Protein AF-A0A7W1UHL5-F1 (afdb_monomer)

Sequence (100 aa):
VSSLGNKIFTALTNAATGLSLTDVWTGYKVFKQEVLKDISLKESGFDLELEVTLKVAQKNWRVTEVPISYFPRSKAEGKKIGWRDGIQSIKTLYRYSHTS

Mean predicted aligned error: 9.35 Å

Solvent-accessible surface 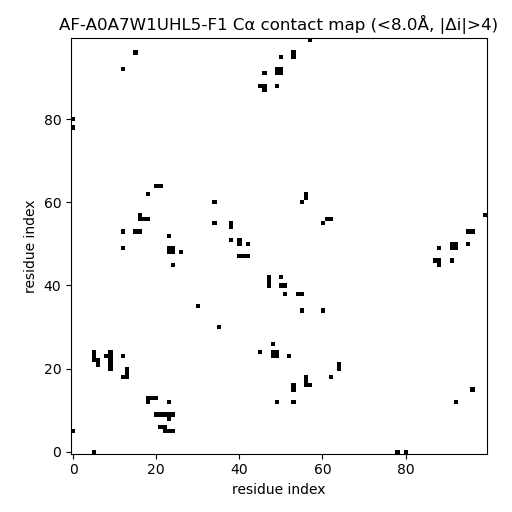area (backbone atoms only — not comparable to full-atom values): 6588 Å² total; per-residue (Å²): 110,63,74,64,59,57,48,53,53,22,52,52,50,21,69,72,49,74,50,89,65,88,59,61,84,56,93,79,82,86,76,59,70,68,62,60,71,77,49,89,86,83,65,62,77,74,52,31,52,53,52,51,54,48,52,42,36,76,69,67,53,92,81,83,89,77,94,72,94,77,82,78,76,66,79,84,62,73,58,92,67,55,74,66,58,55,55,51,47,52,54,52,51,56,57,62,64,70,71,115

Structure (mmCIF, N/CA/C/O backbone):
data_AF-A0A7W1UHL5-F1
#
_entry.id   AF-A0A7W1UHL5-F1
#
loop_
_atom_site.group_PDB
_atom_site.id
_atom_site.type_symbol
_atom_site.label_atom_id
_atom_site.label_alt_id
_atom_site.label_comp_id
_atom_site.label_asym_id
_atom_site.label_entity_id
_atom_site.label_seq_id
_atom_site.pdbx_PDB_ins_code
_atom_site.Cartn_x
_atom_site.Cartn_y
_atom_site.Cartn_z
_atom_site.occupancy
_atom_site.B_iso_or_equiv
_atom_site.auth_seq_id
_atom_site.auth_comp_id
_atom_site.auth_asym_id
_atom_site.auth_atom_id
_atom_site.pdbx_PDB_model_num
ATOM 1 N N . VAL A 1 1 ? 13.368 1.288 -11.626 1.00 49.44 1 VAL A N 1
ATOM 2 C CA . VAL A 1 1 ? 13.465 0.632 -10.307 1.00 49.44 1 VAL A CA 1
ATOM 3 C C . VAL A 1 1 ? 13.988 -0.774 -10.495 1.00 49.44 1 VAL A C 1
ATOM 5 O O . VAL A 1 1 ? 13.384 -1.547 -11.235 1.00 49.44 1 VAL A O 1
ATOM 8 N N . SER A 1 2 ? 15.155 -1.072 -9.923 1.00 54.88 2 SER A N 1
ATOM 9 C CA . SER A 1 2 ? 15.636 -2.451 -9.817 1.00 54.88 2 SER A CA 1
ATOM 10 C C . SER A 1 2 ? 14.602 -3.259 -9.043 1.00 54.88 2 SER A C 1
ATOM 12 O O . SER A 1 2 ? 14.144 -2.800 -8.001 1.00 54.88 2 SER A O 1
ATOM 14 N N . SER A 1 3 ? 14.241 -4.446 -9.534 1.00 62.78 3 SER A N 1
ATOM 15 C CA . SER A 1 3 ? 13.254 -5.336 -8.898 1.00 62.78 3 SER A CA 1
ATOM 16 C C . SER A 1 3 ? 13.549 -5.601 -7.416 1.00 62.78 3 SER A C 1
ATOM 18 O O . SER A 1 3 ? 12.643 -5.927 -6.661 1.00 62.78 3 SER A O 1
ATOM 20 N N . LEU A 1 4 ? 14.800 -5.414 -6.988 1.00 64.38 4 LEU A N 1
ATOM 21 C CA . LEU A 1 4 ? 15.239 -5.535 -5.606 1.00 64.38 4 LEU A CA 1
ATOM 22 C C . LEU A 1 4 ? 14.656 -4.459 -4.671 1.00 64.38 4 LEU A C 1
ATOM 24 O O . LEU A 1 4 ? 14.264 -4.786 -3.559 1.00 64.38 4 LEU A O 1
ATOM 28 N N . GLY A 1 5 ? 14.542 -3.204 -5.121 1.00 68.88 5 GLY A N 1
ATOM 29 C CA . GLY A 1 5 ? 13.999 -2.113 -4.301 1.00 68.88 5 GLY A CA 1
ATOM 30 C C . GLY A 1 5 ? 12.530 -2.349 -3.954 1.00 68.88 5 GLY A C 1
ATOM 31 O O . GLY A 1 5 ? 12.166 -2.356 -2.783 1.00 68.88 5 GLY A O 1
ATOM 32 N N . ASN A 1 6 ? 11.707 -2.661 -4.962 1.00 74.75 6 ASN A N 1
ATOM 33 C CA . ASN A 1 6 ? 10.295 -2.993 -4.746 1.00 74.75 6 ASN A CA 1
ATOM 34 C C . ASN A 1 6 ? 10.127 -4.195 -3.815 1.00 74.75 6 ASN A C 1
ATOM 36 O O . ASN A 1 6 ? 9.259 -4.161 -2.949 1.00 74.75 6 ASN A O 1
ATOM 40 N N . LYS A 1 7 ? 10.968 -5.229 -3.950 1.00 77.69 7 LYS A N 1
ATOM 41 C CA . LYS A 1 7 ? 10.91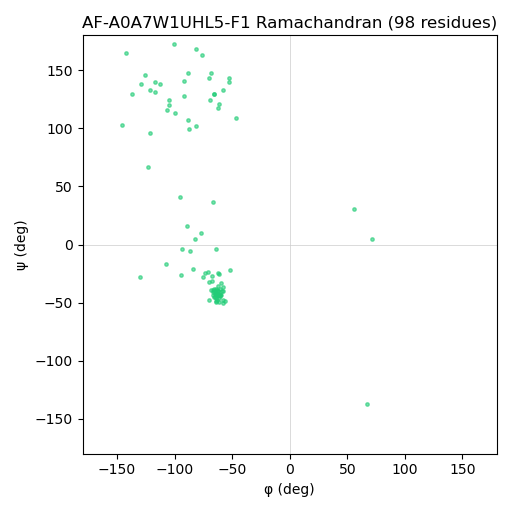9 -6.411 -3.076 1.00 77.69 7 LYS A CA 1
ATOM 42 C C . LYS A 1 7 ? 11.209 -6.069 -1.616 1.00 77.69 7 LYS A C 1
ATOM 44 O O . LYS A 1 7 ? 10.494 -6.546 -0.743 1.00 77.69 7 LYS A O 1
ATOM 49 N N . ILE A 1 8 ? 12.213 -5.228 -1.352 1.00 80.75 8 ILE A N 1
ATOM 50 C CA . ILE A 1 8 ? 12.544 -4.790 0.013 1.00 80.75 8 ILE A CA 1
ATOM 51 C C . ILE A 1 8 ? 11.386 -3.987 0.609 1.00 80.75 8 ILE A C 1
ATOM 53 O O . ILE A 1 8 ? 10.940 -4.292 1.711 1.00 80.75 8 ILE A O 1
ATOM 57 N N . PHE A 1 9 ? 10.855 -3.004 -0.123 1.00 81.12 9 PHE A N 1
ATOM 58 C CA . PHE A 1 9 ? 9.722 -2.211 0.365 1.00 81.12 9 PHE A CA 1
ATOM 59 C C . PHE A 1 9 ? 8.474 -3.057 0.591 1.00 81.12 9 PHE A C 1
ATOM 61 O O . PHE A 1 9 ? 7.832 -2.916 1.622 1.00 81.12 9 PHE A O 1
ATOM 68 N N . THR A 1 10 ? 8.171 -3.975 -0.325 1.00 85.00 10 THR A N 1
ATOM 69 C CA . THR A 1 10 ? 7.033 -4.889 -0.181 1.00 85.00 10 THR A CA 1
ATOM 70 C C . THR A 1 10 ? 7.189 -5.758 1.066 1.00 85.00 10 THR A C 1
ATOM 72 O O . THR A 1 10 ? 6.247 -5.881 1.841 1.00 85.00 10 THR A O 1
ATOM 75 N N . ALA A 1 11 ? 8.388 -6.294 1.323 1.00 84.50 11 ALA A N 1
ATOM 76 C CA . ALA A 1 11 ? 8.659 -7.065 2.534 1.00 84.50 11 ALA A CA 1
ATOM 77 C C . ALA A 1 11 ? 8.478 -6.227 3.812 1.00 84.50 11 ALA A C 1
ATOM 79 O O . ALA A 1 11 ? 7.850 -6.693 4.760 1.00 84.50 11 ALA A O 1
ATOM 80 N N . LEU A 1 12 ? 8.972 -4.984 3.828 1.00 84.50 12 LEU A N 1
ATOM 81 C CA . LEU A 1 12 ? 8.807 -4.077 4.967 1.00 84.50 12 LEU A CA 1
ATOM 82 C C . LEU A 1 12 ? 7.338 -3.703 5.200 1.00 84.50 12 LEU A C 1
ATOM 84 O O . LEU A 1 12 ? 6.881 -3.705 6.341 1.00 84.50 12 LEU A O 1
ATOM 88 N N . THR A 1 13 ? 6.579 -3.417 4.140 1.00 84.88 13 THR A N 1
ATOM 89 C CA . THR A 1 13 ? 5.150 -3.114 4.263 1.00 84.88 13 THR A CA 1
ATOM 90 C C . THR A 1 13 ? 4.363 -4.331 4.734 1.00 84.88 13 THR A C 1
ATOM 92 O O . THR A 1 13 ? 3.538 -4.191 5.632 1.00 84.88 13 THR A O 1
ATOM 95 N N . ASN A 1 14 ? 4.637 -5.521 4.198 1.00 89.31 14 ASN A N 1
ATOM 96 C CA . ASN A 1 14 ? 4.015 -6.763 4.661 1.00 89.31 14 ASN A CA 1
ATOM 97 C C . ASN A 1 14 ? 4.315 -7.011 6.145 1.00 89.31 14 ASN A C 1
ATOM 99 O O . ASN A 1 14 ? 3.403 -7.309 6.908 1.00 89.31 14 ASN A O 1
ATOM 103 N N . ALA A 1 15 ? 5.560 -6.797 6.585 1.00 86.50 15 ALA A N 1
ATOM 104 C CA . ALA A 1 15 ? 5.927 -6.917 7.996 1.00 86.50 15 ALA A CA 1
ATOM 105 C C . ALA A 1 15 ? 5.195 -5.898 8.889 1.00 86.50 15 ALA A C 1
ATOM 107 O O . ALA A 1 15 ? 4.775 -6.243 9.988 1.00 86.50 15 ALA A O 1
ATOM 108 N N . ALA A 1 16 ? 5.010 -4.662 8.416 1.00 85.25 16 ALA A N 1
ATOM 109 C CA . ALA A 1 16 ? 4.318 -3.613 9.167 1.00 85.25 16 ALA A CA 1
ATOM 110 C C . ALA A 1 16 ? 2.787 -3.779 9.202 1.00 85.25 16 ALA A C 1
ATOM 112 O O . ALA A 1 16 ? 2.144 -3.307 10.132 1.00 85.25 16 ALA A O 1
ATOM 113 N N . THR A 1 17 ? 2.197 -4.407 8.183 1.00 85.25 17 THR A N 1
ATOM 114 C CA . THR A 1 17 ? 0.735 -4.503 8.010 1.00 85.25 17 THR A CA 1
ATOM 115 C C . THR A 1 17 ? 0.162 -5.886 8.293 1.00 85.25 17 THR A C 1
ATOM 117 O O . THR A 1 17 ? -1.050 -6.025 8.422 1.00 85.25 17 THR A O 1
ATOM 120 N N . GLY A 1 18 ? 1.003 -6.921 8.323 1.00 86.31 18 GLY A N 1
ATOM 121 C CA . GLY A 1 18 ? 0.565 -8.317 8.318 1.00 86.31 18 GLY A CA 1
ATOM 122 C C . GLY A 1 18 ? -0.017 -8.786 6.977 1.00 86.31 18 GLY A C 1
ATOM 123 O O . GLY A 1 18 ? -0.504 -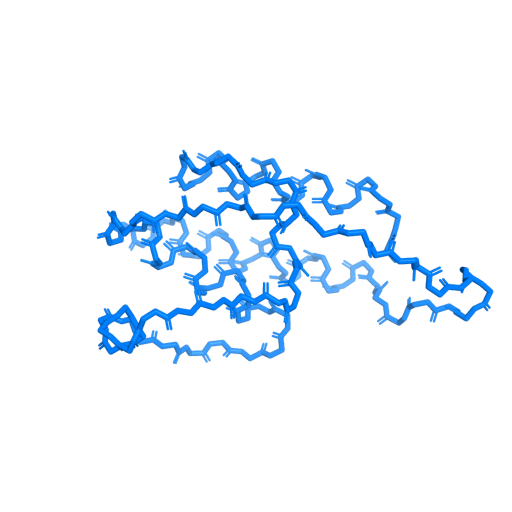9.912 6.886 1.00 86.31 18 GLY A O 1
ATOM 124 N N . LEU A 1 19 ? 0.014 -7.954 5.927 1.00 88.00 19 LEU A N 1
ATOM 125 C CA . LEU A 1 19 ? -0.442 -8.338 4.592 1.00 88.00 19 LEU A CA 1
ATOM 126 C C . LEU A 1 19 ? 0.588 -9.228 3.882 1.00 88.00 19 LEU A C 1
ATOM 128 O O . LEU A 1 19 ? 1.755 -9.301 4.254 1.00 88.00 19 LEU A O 1
ATOM 132 N N . SER A 1 20 ? 0.144 -9.915 2.831 1.00 88.38 20 SER A N 1
ATOM 133 C CA . SER A 1 20 ? 0.986 -10.758 1.971 1.00 88.38 20 SER A CA 1
ATOM 134 C C . SER A 1 20 ? 0.882 -10.300 0.516 1.00 88.38 20 SER A C 1
ATOM 136 O O . SER A 1 20 ? 0.311 -10.996 -0.319 1.00 88.38 20 SER A O 1
ATOM 138 N N . LEU A 1 21 ? 1.381 -9.095 0.229 1.00 86.31 21 LEU A N 1
ATOM 139 C CA . LEU A 1 21 ? 1.411 -8.514 -1.120 1.00 86.31 21 LEU A CA 1
ATOM 140 C C . LEU A 1 21 ? 2.691 -8.915 -1.864 1.00 86.31 21 LEU A C 1
ATOM 142 O O . LEU A 1 21 ? 3.749 -9.045 -1.238 1.00 86.31 21 LEU A O 1
ATOM 146 N N . THR A 1 22 ? 2.620 -9.071 -3.186 1.00 84.31 22 THR A N 1
ATOM 147 C CA . THR A 1 22 ? 3.795 -9.295 -4.048 1.00 84.31 22 THR A CA 1
ATOM 148 C C . THR A 1 22 ? 4.332 -8.002 -4.659 1.00 84.31 22 THR A C 1
ATOM 150 O O . THR A 1 22 ? 5.541 -7.917 -4.904 1.00 84.31 22 THR A O 1
ATOM 153 N N . ASP A 1 23 ? 3.489 -6.980 -4.836 1.00 82.69 23 ASP A N 1
ATOM 154 C CA . ASP A 1 23 ? 3.918 -5.631 -5.227 1.00 82.69 23 ASP A CA 1
ATOM 155 C C . ASP A 1 23 ? 3.055 -4.535 -4.584 1.00 82.69 23 ASP A C 1
ATOM 157 O O . ASP A 1 23 ? 1.955 -4.217 -5.039 1.00 82.69 23 ASP A O 1
ATOM 161 N N . VAL A 1 24 ? 3.586 -3.893 -3.540 1.00 82.31 24 VAL A N 1
ATOM 162 C CA . VAL A 1 24 ? 2.896 -2.774 -2.870 1.00 82.31 24 VAL A CA 1
ATOM 163 C C . VAL A 1 24 ? 2.775 -1.531 -3.763 1.00 82.31 24 VAL A C 1
ATOM 165 O O . VAL A 1 24 ? 1.837 -0.742 -3.611 1.00 82.31 24 VAL A O 1
ATOM 168 N N . TRP A 1 25 ? 3.703 -1.376 -4.711 1.00 79.25 25 TRP A N 1
ATOM 169 C CA . TRP A 1 25 ? 3.816 -0.216 -5.597 1.00 79.25 25 TRP A CA 1
ATOM 170 C C . TRP A 1 25 ? 3.007 -0.371 -6.883 1.00 79.25 25 TRP A C 1
ATOM 172 O O . TRP A 1 25 ? 3.220 0.371 -7.848 1.00 79.25 25 TRP A O 1
ATOM 182 N N . THR A 1 26 ? 2.077 -1.326 -6.914 1.00 76.38 26 THR A N 1
ATOM 183 C CA . THR A 1 26 ? 1.097 -1.395 -7.990 1.00 76.38 26 THR A CA 1
ATOM 184 C C . THR A 1 26 ? 0.254 -0.122 -7.987 1.00 76.38 26 THR A C 1
ATOM 186 O O . THR A 1 26 ? -0.420 0.190 -7.011 1.00 76.38 26 THR A O 1
ATOM 189 N N . GLY A 1 27 ? 0.276 0.612 -9.101 1.00 75.81 27 GLY A N 1
ATOM 190 C CA . GLY A 1 27 ? -0.606 1.764 -9.318 1.00 75.81 27 GLY A CA 1
ATOM 191 C C . GLY A 1 27 ? -2.037 1.364 -9.691 1.00 75.81 27 GLY A C 1
ATOM 192 O O . GLY A 1 27 ? -2.805 2.201 -10.156 1.00 75.81 27 GLY A O 1
ATOM 193 N N . TYR A 1 28 ? -2.384 0.077 -9.576 1.00 83.88 28 TYR A N 1
ATOM 194 C CA . TYR A 1 28 ? -3.707 -0.443 -9.895 1.00 83.88 28 TYR A CA 1
ATOM 195 C C . TYR A 1 28 ? -4.321 -1.111 -8.666 1.00 83.88 28 TYR A C 1
ATOM 197 O O . TYR A 1 28 ? -4.058 -2.277 -8.371 1.00 83.88 28 TYR A O 1
ATOM 205 N N . LYS A 1 29 ? -5.141 -0.345 -7.940 1.00 89.38 29 LYS A N 1
ATOM 206 C CA . LYS A 1 29 ? -5.880 -0.794 -6.757 1.00 89.38 29 LYS A CA 1
ATOM 207 C C . LYS A 1 29 ? -7.349 -0.421 -6.898 1.00 89.38 29 LYS A C 1
ATOM 209 O O . LYS A 1 29 ? -7.684 0.676 -7.339 1.00 89.38 29 LYS A O 1
ATOM 214 N N . VAL A 1 30 ? -8.223 -1.345 -6.517 1.00 91.06 30 VAL A N 1
ATOM 215 C CA . VAL A 1 30 ? -9.676 -1.162 -6.556 1.00 91.06 30 VAL A CA 1
ATOM 216 C C . VAL A 1 30 ? -10.200 -1.231 -5.133 1.00 91.06 30 VAL A C 1
ATOM 218 O O . VAL A 1 30 ? -9.876 -2.154 -4.389 1.00 91.06 30 VAL A O 1
ATOM 221 N N . PHE A 1 31 ? -11.030 -0.259 -4.765 1.00 92.56 31 PHE A N 1
ATOM 222 C CA . PHE A 1 31 ? -11.591 -0.142 -3.427 1.00 92.56 31 PHE A CA 1
ATOM 223 C C . PHE A 1 31 ? -13.108 -0.067 -3.498 1.00 92.56 31 PHE A C 1
ATOM 225 O O . PHE A 1 31 ? -13.675 0.557 -4.397 1.00 92.56 31 PHE A O 1
ATOM 232 N N . LYS A 1 32 ? -13.775 -0.647 -2.499 1.00 93.81 32 LYS A N 1
ATOM 233 C CA . LYS A 1 32 ? -15.168 -0.293 -2.236 1.00 93.81 32 LYS A CA 1
ATOM 234 C C . LYS A 1 32 ? -15.227 1.141 -1.716 1.00 93.81 32 LYS A C 1
ATOM 236 O O . LYS A 1 32 ? -14.340 1.583 -0.988 1.00 93.81 32 LYS A O 1
ATOM 241 N N . GLN A 1 33 ? -16.308 1.846 -2.033 1.00 94.12 33 GLN A N 1
ATOM 242 C CA . GLN A 1 33 ? -16.491 3.234 -1.606 1.00 94.12 33 GLN A CA 1
ATOM 243 C C . GLN A 1 33 ? -16.444 3.395 -0.076 1.00 94.12 33 GLN A C 1
ATOM 245 O O . GLN A 1 33 ? -15.912 4.384 0.416 1.00 94.12 33 GLN A O 1
ATOM 250 N N . GLU A 1 34 ? -16.981 2.428 0.673 1.00 94.81 34 GLU A N 1
ATOM 251 C CA . GLU A 1 34 ? -16.968 2.425 2.143 1.00 94.81 34 GLU A CA 1
ATOM 252 C C . GLU A 1 34 ? -15.547 2.426 2.724 1.00 94.81 34 GLU A C 1
ATOM 254 O O . GLU A 1 34 ? -15.277 3.165 3.664 1.00 94.81 34 GLU A O 1
ATOM 259 N N . VAL A 1 35 ? -14.620 1.695 2.096 1.00 93.81 35 VAL A N 1
ATOM 260 C CA . VAL A 1 35 ? -13.213 1.624 2.517 1.00 93.81 35 VAL A CA 1
ATOM 261 C C . VAL A 1 35 ? -12.545 2.987 2.366 1.00 93.81 35 VAL A C 1
ATOM 263 O O . VAL A 1 35 ? -11.873 3.449 3.281 1.00 93.81 35 VAL A O 1
ATOM 266 N N . LEU A 1 36 ? -12.765 3.662 1.232 1.00 91.62 36 LEU A N 1
ATOM 267 C CA . LEU A 1 36 ? -12.186 4.987 0.984 1.00 91.62 36 LEU A CA 1
ATOM 268 C C . LEU A 1 36 ? -12.766 6.065 1.902 1.00 91.62 36 LEU A C 1
ATOM 270 O O . LEU A 1 36 ? -12.065 7.010 2.241 1.00 91.62 36 LEU A O 1
ATOM 274 N N . LYS A 1 37 ? -14.033 5.939 2.309 1.00 93.12 37 LYS A N 1
ATOM 275 C CA . LYS A 1 37 ? -14.664 6.876 3.250 1.00 93.12 37 LYS A CA 1
ATOM 276 C C . LYS A 1 37 ? -14.176 6.696 4.691 1.00 93.12 37 LYS A C 1
ATOM 278 O O . LYS A 1 37 ? -14.262 7.643 5.465 1.00 93.12 37 LYS A O 1
ATOM 283 N N . ASP A 1 38 ? -13.683 5.511 5.047 1.00 92.50 38 ASP A N 1
ATOM 284 C CA . ASP A 1 38 ? -13.189 5.184 6.393 1.00 92.50 38 ASP A CA 1
ATOM 285 C C . ASP A 1 38 ? -11.702 5.553 6.609 1.00 92.50 38 ASP A C 1
ATOM 287 O O . ASP A 1 38 ? -11.180 5.464 7.725 1.00 92.50 38 ASP A O 1
ATOM 291 N N . ILE A 1 39 ? -11.010 6.008 5.557 1.00 91.25 39 ILE A N 1
ATOM 292 C CA . ILE A 1 39 ? -9.605 6.431 5.611 1.00 91.25 39 ILE A CA 1
ATOM 293 C C . ILE A 1 39 ? -9.448 7.887 5.156 1.00 91.25 39 ILE A C 1
ATOM 295 O O . ILE A 1 39 ? -9.951 8.296 4.115 1.00 91.25 39 ILE A O 1
ATOM 299 N N . SER A 1 40 ? -8.696 8.684 5.915 1.00 90.62 40 SER A N 1
ATOM 300 C CA . SER A 1 40 ? -8.377 10.070 5.541 1.00 90.62 40 SER A CA 1
ATOM 301 C C . SER A 1 40 ? -6.980 10.134 4.945 1.00 90.62 40 SER A C 1
ATOM 303 O O . SER A 1 40 ? -6.025 9.908 5.679 1.00 90.62 40 SER A O 1
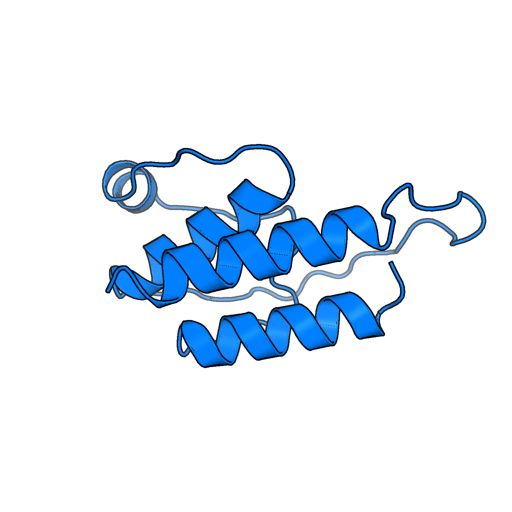ATOM 305 N N . LEU A 1 41 ? -6.836 10.449 3.660 1.00 91.00 41 LEU A N 1
ATOM 306 C CA . LEU A 1 41 ? -5.542 10.494 2.964 1.00 91.00 41 LEU A CA 1
ATOM 307 C C . LEU A 1 41 ? -4.936 11.901 3.013 1.00 91.00 41 LEU A C 1
ATOM 309 O O . LEU A 1 41 ? -5.667 12.891 2.928 1.00 91.00 41 LEU A O 1
ATOM 313 N N . LYS A 1 42 ? -3.616 11.994 3.190 1.00 88.81 42 LYS A N 1
ATOM 314 C CA . LYS A 1 42 ? -2.886 13.268 3.321 1.00 88.81 42 LYS A CA 1
ATOM 315 C C . LYS A 1 42 ? -1.679 13.368 2.398 1.00 88.81 42 LYS A C 1
ATOM 317 O O . LYS A 1 42 ? -1.284 14.479 2.050 1.00 88.81 42 LYS A O 1
ATOM 322 N N . GLU A 1 43 ? -1.079 12.240 2.046 1.00 87.88 43 GLU A N 1
ATOM 323 C CA . GLU A 1 43 ? 0.099 12.192 1.193 1.00 87.88 43 GLU A CA 1
ATOM 324 C C . GLU A 1 43 ? -0.289 12.305 -0.292 1.00 87.88 43 GLU A C 1
ATOM 326 O O . GLU A 1 43 ? -1.457 12.228 -0.676 1.00 87.88 43 GLU A O 1
ATOM 331 N N . SER A 1 44 ? 0.703 12.515 -1.156 1.00 82.69 44 SER A N 1
ATOM 332 C CA . SER A 1 44 ? 0.513 12.602 -2.608 1.00 82.69 44 SER A CA 1
ATOM 333 C C . SER A 1 44 ? 1.674 11.939 -3.351 1.00 82.69 44 SER A C 1
ATOM 335 O O . SER A 1 44 ? 2.719 11.649 -2.768 1.00 82.69 44 SER A O 1
ATOM 337 N N . GLY A 1 45 ? 1.499 11.666 -4.646 1.00 81.69 45 GLY A N 1
ATOM 338 C CA . GLY A 1 45 ? 2.513 10.971 -5.441 1.00 81.69 45 GLY A CA 1
ATOM 339 C C . GLY A 1 45 ? 2.692 9.516 -5.000 1.00 81.69 45 GLY A C 1
ATOM 340 O O . GLY A 1 45 ? 1.711 8.819 -4.761 1.00 81.69 45 GLY A O 1
ATOM 341 N N . PHE A 1 46 ? 3.939 9.051 -4.902 1.00 76.56 46 PHE A N 1
ATOM 342 C CA . PHE A 1 46 ? 4.237 7.666 -4.515 1.00 76.56 46 PHE A CA 1
ATOM 343 C C . PHE A 1 46 ? 3.823 7.354 -3.074 1.00 76.56 46 PHE A C 1
ATOM 345 O O . PHE A 1 46 ? 3.294 6.279 -2.811 1.00 76.56 46 PHE A O 1
ATOM 352 N N . ASP A 1 47 ? 4.000 8.293 -2.146 1.00 81.94 47 ASP A N 1
ATOM 353 C CA . ASP A 1 47 ? 3.706 8.073 -0.726 1.00 81.94 47 ASP A CA 1
ATOM 354 C C . ASP A 1 47 ? 2.221 7.753 -0.460 1.00 81.94 47 ASP A C 1
ATOM 356 O O . ASP A 1 47 ? 1.910 7.033 0.490 1.00 81.94 47 ASP A O 1
ATOM 360 N N . LEU A 1 48 ? 1.315 8.200 -1.341 1.00 87.19 48 LEU A N 1
ATOM 361 C CA . LEU A 1 48 ? -0.116 7.886 -1.280 1.00 87.19 48 LEU A CA 1
ATOM 362 C C . LEU A 1 48 ? -0.376 6.373 -1.331 1.00 87.19 48 LEU A C 1
ATOM 364 O O . LEU A 1 48 ? -1.222 5.863 -0.598 1.00 87.19 48 LEU A O 1
ATOM 368 N N . GLU A 1 49 ? 0.367 5.638 -2.162 1.00 85.44 49 GLU A N 1
ATOM 369 C CA . GLU A 1 49 ? 0.191 4.188 -2.314 1.00 85.44 49 GLU A CA 1
ATOM 370 C C . GLU A 1 49 ? 0.513 3.431 -1.023 1.00 85.44 49 GLU A C 1
ATOM 372 O O . GLU A 1 49 ? -0.174 2.464 -0.665 1.00 85.44 49 GLU A O 1
ATOM 377 N N . LEU A 1 50 ? 1.541 3.891 -0.305 1.00 86.62 50 LEU A N 1
ATOM 378 C CA . LEU A 1 50 ? 1.894 3.367 1.009 1.00 86.62 50 LEU A CA 1
ATOM 379 C C . LEU A 1 50 ? 0.856 3.765 2.057 1.00 86.62 50 LEU A C 1
ATOM 381 O O . LEU A 1 50 ? 0.404 2.899 2.805 1.00 86.62 50 LEU A O 1
ATOM 385 N N . GLU A 1 51 ? 0.457 5.038 2.099 1.00 89.81 51 GLU A N 1
ATOM 386 C CA . GLU A 1 51 ? -0.509 5.545 3.078 1.00 89.81 51 GLU A CA 1
ATOM 387 C C . GLU A 1 51 ? -1.842 4.792 2.997 1.00 89.81 51 GLU A C 1
ATOM 389 O O . GLU A 1 51 ? -2.351 4.327 4.021 1.00 89.81 51 GLU A O 1
ATOM 394 N N . VAL A 1 52 ? -2.382 4.622 1.786 1.00 91.88 52 VAL A N 1
ATOM 395 C CA . VAL A 1 52 ? -3.622 3.871 1.560 1.00 91.88 52 VAL A CA 1
ATOM 396 C C . VAL A 1 52 ? -3.471 2.442 2.074 1.00 91.88 52 VAL A C 1
ATOM 398 O O . VAL A 1 52 ? -4.303 1.977 2.849 1.00 91.88 52 VAL A O 1
ATOM 401 N N . THR A 1 53 ? -2.395 1.751 1.693 1.00 90.38 53 THR A N 1
ATOM 402 C CA . THR A 1 53 ? -2.185 0.342 2.065 1.00 90.38 53 THR A CA 1
ATOM 403 C C . THR A 1 53 ? -2.067 0.167 3.580 1.00 90.38 53 THR A C 1
ATOM 405 O O . THR A 1 53 ? -2.687 -0.733 4.147 1.00 90.38 53 THR A O 1
ATOM 408 N N . LEU A 1 54 ? -1.324 1.056 4.247 1.00 90.50 54 LEU A N 1
ATOM 409 C CA . LEU A 1 54 ? -1.151 1.042 5.700 1.00 90.50 54 LEU A CA 1
ATOM 410 C C . LEU A 1 54 ? -2.476 1.299 6.426 1.00 90.50 54 LEU A C 1
ATOM 412 O O . LEU A 1 54 ? -2.820 0.550 7.336 1.00 90.50 54 LEU A O 1
ATOM 416 N N . LYS A 1 55 ? -3.256 2.302 6.006 1.00 92.00 55 LYS A N 1
ATOM 417 C CA . LYS A 1 55 ? -4.538 2.635 6.654 1.00 92.00 55 LYS A CA 1
ATOM 418 C C . LYS A 1 55 ? -5.600 1.563 6.451 1.00 92.00 55 LYS A C 1
ATOM 420 O O . LYS A 1 55 ? -6.337 1.250 7.383 1.00 92.00 55 LYS A O 1
ATOM 425 N N . VAL A 1 56 ? -5.655 0.970 5.259 1.00 92.88 56 VAL A N 1
ATOM 426 C CA . VAL A 1 56 ? -6.538 -0.169 4.964 1.00 92.88 56 VAL A CA 1
ATOM 427 C C . VAL A 1 56 ? -6.201 -1.355 5.872 1.00 92.88 56 VAL A C 1
ATOM 429 O O . VAL A 1 56 ? -7.110 -1.949 6.453 1.00 92.88 56 VAL A O 1
ATOM 432 N N . ALA A 1 57 ? -4.911 -1.656 6.049 1.00 90.75 57 ALA A N 1
ATOM 433 C CA . ALA A 1 57 ? -4.460 -2.715 6.947 1.00 90.75 57 ALA A CA 1
ATOM 434 C C . ALA A 1 57 ? -4.764 -2.417 8.424 1.00 90.75 57 ALA A C 1
ATOM 436 O O . ALA A 1 57 ? -5.302 -3.274 9.114 1.00 90.75 57 ALA A O 1
ATOM 437 N N . GLN A 1 58 ? -4.497 -1.196 8.901 1.00 90.44 58 GLN A N 1
ATOM 438 C CA . GLN A 1 58 ? -4.773 -0.777 10.287 1.00 90.44 58 GLN A CA 1
ATOM 439 C C . GLN A 1 58 ? -6.258 -0.878 10.657 1.00 90.44 58 GLN A C 1
ATOM 441 O O . GLN A 1 58 ? -6.607 -1.190 11.793 1.00 90.44 58 GLN A O 1
ATOM 446 N N . LYS A 1 59 ? -7.143 -0.637 9.689 1.00 91.19 59 LYS A N 1
ATOM 447 C CA . LYS A 1 59 ? -8.596 -0.779 9.840 1.00 91.19 59 LYS A CA 1
ATOM 448 C C . LYS A 1 59 ? -9.090 -2.226 9.677 1.00 91.19 59 LYS A C 1
ATOM 450 O O . LYS A 1 59 ? -10.296 -2.454 9.705 1.00 91.19 59 LYS A O 1
ATOM 455 N N . ASN A 1 60 ? -8.188 -3.202 9.524 1.00 89.88 60 ASN A N 1
ATOM 456 C CA . ASN A 1 60 ? -8.486 -4.627 9.335 1.00 89.88 60 ASN A CA 1
ATOM 457 C C . ASN A 1 60 ? -9.417 -4.928 8.144 1.00 89.88 60 ASN A C 1
ATOM 459 O O . ASN A 1 60 ? -10.173 -5.905 8.156 1.00 89.88 60 ASN A O 1
ATOM 463 N N . TRP A 1 61 ? -9.364 -4.115 7.085 1.00 93.00 61 TRP A N 1
ATOM 464 C CA . TRP A 1 61 ? -10.087 -4.415 5.851 1.00 93.00 61 TRP A CA 1
ATOM 465 C C . TRP A 1 61 ? -9.457 -5.613 5.132 1.00 93.00 61 TRP A C 1
ATOM 467 O O . TRP A 1 61 ? -8.237 -5.772 5.084 1.00 93.00 61 TRP A O 1
ATOM 477 N N . ARG A 1 62 ? -10.289 -6.457 4.509 1.00 90.88 62 ARG A N 1
ATOM 478 C CA . ARG A 1 62 ? -9.800 -7.579 3.697 1.00 90.88 62 ARG A CA 1
ATOM 479 C C . ARG A 1 62 ? -9.144 -7.056 2.418 1.00 90.88 62 ARG A C 1
ATOM 481 O O . ARG A 1 62 ? -9.795 -6.394 1.612 1.00 90.88 62 ARG A O 1
ATOM 488 N N . VAL A 1 63 ? -7.893 -7.452 2.198 1.00 91.56 63 VAL A N 1
ATOM 489 C CA . VAL A 1 63 ? -7.130 -7.175 0.975 1.00 91.56 63 VAL A CA 1
ATOM 490 C C . VAL A 1 63 ? -6.893 -8.483 0.222 1.00 91.56 63 VAL A C 1
ATOM 492 O O . VAL A 1 63 ? -6.619 -9.520 0.824 1.00 91.56 63 VAL A O 1
ATOM 495 N N . THR A 1 64 ? -7.029 -8.458 -1.101 1.00 89.75 64 THR A N 1
ATOM 496 C CA . THR A 1 64 ? -6.734 -9.604 -1.969 1.00 89.75 64 THR A CA 1
ATOM 497 C C . THR A 1 64 ? -5.972 -9.112 -3.184 1.00 89.75 64 THR A C 1
ATOM 499 O O . THR A 1 64 ? -6.390 -8.158 -3.836 1.00 89.75 64 THR A O 1
ATOM 502 N N . GLU A 1 65 ? -4.850 -9.760 -3.472 1.00 88.69 65 GLU A N 1
ATOM 503 C CA . GLU A 1 65 ? -4.042 -9.469 -4.648 1.00 88.69 65 GLU A CA 1
ATOM 504 C C . GLU A 1 65 ? -4.480 -10.374 -5.802 1.00 88.69 65 GLU A C 1
ATOM 506 O O . GLU A 1 65 ? -4.572 -11.593 -5.649 1.00 88.69 65 GLU A O 1
ATOM 511 N N . VAL A 1 66 ? -4.779 -9.772 -6.954 1.00 87.75 66 VAL A N 1
ATOM 512 C CA . VAL A 1 66 ? -5.115 -10.500 -8.180 1.00 87.75 66 VAL A CA 1
ATOM 513 C C . VAL A 1 66 ? -3.910 -10.416 -9.115 1.00 87.75 66 VAL A C 1
ATOM 515 O O . VAL A 1 66 ? -3.512 -9.303 -9.471 1.00 87.75 66 VAL A O 1
ATOM 518 N N . PRO A 1 67 ? -3.310 -11.551 -9.518 1.00 81.81 67 PRO A N 1
ATOM 519 C CA . PRO A 1 67 ? -2.142 -11.532 -10.385 1.00 81.81 67 PRO A CA 1
ATOM 520 C C . PRO A 1 67 ? -2.511 -10.970 -11.760 1.00 81.81 67 PRO A C 1
ATOM 522 O O . PRO A 1 67 ? -3.458 -11.428 -12.400 1.00 81.81 67 PRO A O 1
ATOM 525 N N . ILE A 1 68 ? -1.732 -9.996 -12.229 1.00 76.50 68 ILE A N 1
ATOM 526 C CA . ILE A 1 68 ? -1.851 -9.426 -13.573 1.00 76.50 68 ILE A CA 1
ATOM 527 C C . ILE A 1 68 ? -0.571 -9.679 -14.368 1.00 76.50 68 ILE A C 1
ATOM 529 O O . ILE A 1 68 ? 0.542 -9.558 -13.854 1.00 76.50 68 ILE A O 1
ATOM 533 N N . SER A 1 69 ? -0.710 -10.007 -15.652 1.00 74.94 69 SER A N 1
ATOM 534 C CA . SER A 1 69 ? 0.429 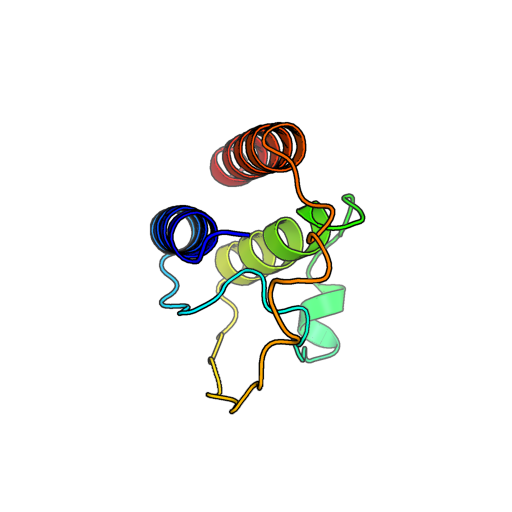-10.070 -16.568 1.00 74.94 69 SER A CA 1
ATOM 535 C C . SER A 1 69 ? 0.756 -8.661 -17.057 1.00 74.94 69 SER A C 1
ATOM 537 O O . SER A 1 69 ? 0.073 -8.118 -17.922 1.00 74.94 69 SER A O 1
ATOM 539 N N . TYR A 1 70 ? 1.801 -8.053 -16.495 1.00 66.88 70 TYR A N 1
ATOM 540 C CA . TYR A 1 70 ? 2.300 -6.751 -16.933 1.00 66.88 70 TYR A CA 1
ATOM 541 C C . TYR A 1 70 ? 3.589 -6.913 -17.741 1.00 66.88 70 TYR A C 1
ATOM 543 O O . TYR A 1 70 ? 4.569 -7.473 -17.251 1.00 66.88 70 TYR A O 1
ATOM 551 N N . PHE A 1 71 ? 3.610 -6.384 -18.965 1.00 65.06 71 PHE A N 1
ATOM 552 C CA . PHE A 1 71 ? 4.820 -6.308 -19.781 1.00 65.06 71 PHE A CA 1
ATOM 553 C C . PHE A 1 71 ? 5.556 -4.999 -19.470 1.00 65.06 71 PHE A C 1
ATOM 555 O O . PHE A 1 71 ? 5.091 -3.924 -19.863 1.00 65.06 71 PHE A O 1
ATOM 562 N N . PRO A 1 72 ? 6.694 -5.035 -18.753 1.00 59.50 72 PRO A N 1
ATOM 563 C CA . PRO A 1 72 ? 7.427 -3.819 -18.453 1.00 59.50 72 PRO A CA 1
ATOM 564 C C . PRO A 1 72 ? 7.972 -3.206 -19.745 1.00 59.50 72 PRO A C 1
ATOM 566 O O . PRO A 1 72 ? 8.659 -3.875 -20.517 1.00 59.50 72 PRO A O 1
ATOM 569 N N . ARG A 1 73 ? 7.721 -1.906 -19.950 1.00 58.66 73 ARG A N 1
ATOM 570 C CA . ARG A 1 73 ? 8.426 -1.125 -20.978 1.00 58.66 73 ARG A CA 1
ATOM 571 C C . ARG A 1 73 ? 9.940 -1.279 -20.803 1.00 58.66 73 ARG A C 1
ATOM 573 O O . ARG A 1 73 ? 10.424 -1.383 -19.669 1.00 58.66 73 ARG A O 1
ATOM 580 N N . SER A 1 74 ? 10.662 -1.333 -21.926 1.00 56.16 74 SER A N 1
ATOM 581 C CA . SER A 1 74 ? 12.097 -1.631 -21.940 1.00 56.16 74 SER A CA 1
ATOM 582 C C . SER A 1 74 ? 12.859 -0.705 -20.983 1.00 56.16 74 SER A C 1
ATOM 584 O O . SER A 1 74 ? 12.578 0.490 -20.888 1.00 56.16 74 SER A O 1
ATOM 586 N N . LYS A 1 75 ? 13.847 -1.258 -20.269 1.00 51.53 75 LYS A N 1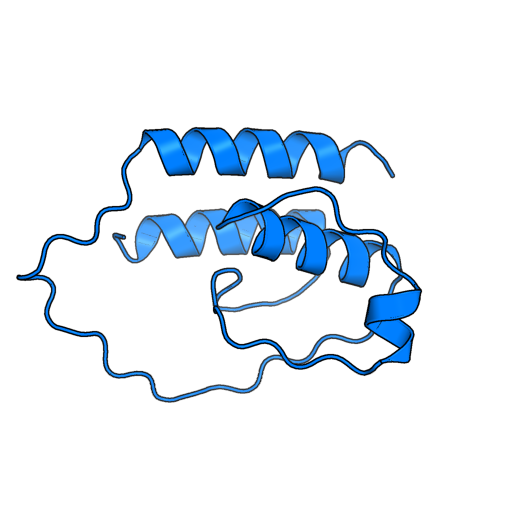
ATOM 587 C CA . LYS A 1 75 ? 14.697 -0.509 -19.327 1.00 51.53 75 LYS A CA 1
ATOM 588 C C . LYS A 1 75 ? 15.556 0.579 -20.000 1.00 51.53 75 LYS A C 1
ATOM 590 O O . LYS A 1 75 ? 16.258 1.283 -19.281 1.00 51.53 75 LYS A O 1
ATOM 595 N N . ALA A 1 76 ? 15.523 0.697 -21.332 1.00 54.16 76 ALA A N 1
ATOM 596 C CA . ALA A 1 76 ? 16.287 1.684 -22.091 1.00 54.16 76 ALA A CA 1
ATOM 597 C C . ALA A 1 76 ? 15.761 3.120 -21.905 1.00 54.16 76 ALA A C 1
ATOM 599 O O . ALA A 1 76 ? 16.529 4.069 -22.014 1.00 54.16 76 ALA A O 1
ATOM 600 N N . GLU A 1 77 ? 14.488 3.290 -21.535 1.00 49.16 77 GLU A N 1
ATOM 601 C CA . GLU A 1 77 ? 13.972 4.566 -21.037 1.00 49.16 77 GLU A CA 1
ATOM 602 C C . GLU A 1 77 ? 14.211 4.616 -19.525 1.00 49.16 77 GLU A C 1
ATOM 604 O O . GLU A 1 77 ? 13.485 3.999 -18.741 1.00 49.16 77 GLU A O 1
ATOM 609 N N . GLY A 1 78 ? 15.275 5.298 -19.097 1.00 49.12 78 GLY A N 1
ATOM 610 C CA . GLY A 1 78 ? 15.628 5.443 -17.685 1.00 49.12 78 GLY A CA 1
ATOM 611 C C . GLY A 1 78 ? 14.416 5.836 -16.832 1.00 49.12 78 GLY A C 1
ATOM 612 O O . GLY A 1 78 ? 13.912 6.955 -16.908 1.00 49.12 78 GLY A O 1
ATOM 613 N N . LYS A 1 79 ? 13.924 4.905 -16.004 1.00 52.75 79 LYS A N 1
ATOM 614 C CA . LYS A 1 79 ? 12.837 5.188 -15.057 1.00 52.75 79 LYS A CA 1
ATOM 615 C C . LYS A 1 79 ? 13.330 6.254 -14.069 1.00 52.75 79 LYS A C 1
ATOM 617 O O . LYS A 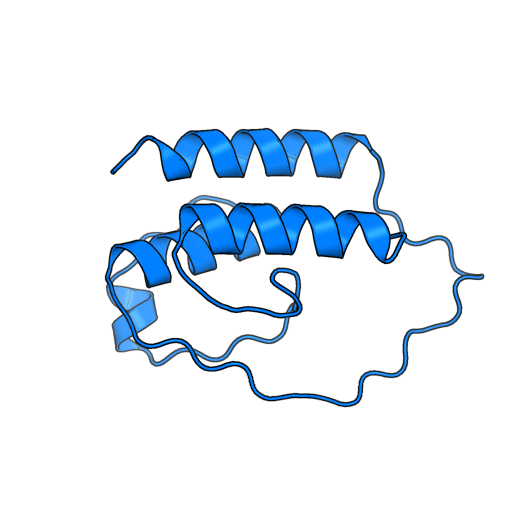1 79 ? 14.264 5.976 -13.322 1.00 52.75 79 LYS A O 1
ATOM 622 N N . LYS A 1 80 ? 12.683 7.427 -14.049 1.00 53.41 80 LYS A N 1
ATOM 623 C CA . LYS A 1 80 ? 12.981 8.615 -13.211 1.00 53.41 80 LYS A CA 1
ATOM 624 C C . LYS A 1 80 ? 12.761 8.414 -11.692 1.00 53.41 80 LYS A C 1
ATOM 626 O O . LYS A 1 80 ? 12.287 9.323 -11.030 1.00 53.41 80 LYS A O 1
ATOM 631 N N . ILE A 1 81 ? 13.049 7.237 -11.137 1.00 59.09 81 ILE A N 1
ATOM 632 C CA . ILE A 1 81 ? 12.979 6.988 -9.687 1.00 59.09 81 ILE A CA 1
ATOM 633 C C . ILE A 1 81 ? 14.408 6.893 -9.162 1.00 59.09 81 ILE A C 1
ATOM 635 O O . ILE A 1 81 ? 15.156 5.994 -9.566 1.00 59.0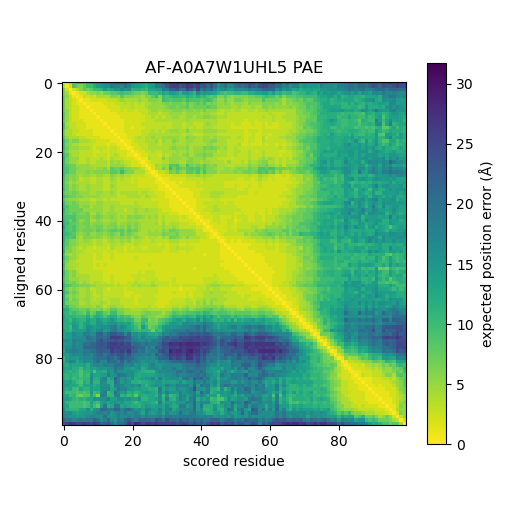9 81 ILE A O 1
ATOM 639 N N . GLY A 1 82 ? 14.781 7.838 -8.303 1.00 65.25 82 GLY A N 1
ATOM 640 C CA . GLY A 1 82 ? 16.100 7.944 -7.694 1.00 65.25 82 GLY A CA 1
ATOM 641 C C . GLY A 1 82 ? 16.139 7.406 -6.263 1.00 65.25 82 GLY A C 1
ATOM 642 O O . GLY A 1 82 ? 15.128 7.086 -5.647 1.00 65.25 82 GLY A O 1
ATOM 643 N N . TRP A 1 83 ? 17.343 7.334 -5.696 1.00 62.97 83 TRP A N 1
ATOM 644 C CA . TRP A 1 83 ? 17.571 6.923 -4.303 1.00 62.97 83 TRP A CA 1
ATOM 645 C C . TRP A 1 83 ? 16.912 7.867 -3.277 1.00 62.97 83 TRP A C 1
ATOM 647 O O . TRP A 1 83 ? 16.591 7.444 -2.169 1.00 62.97 83 TRP A O 1
ATOM 657 N N . ARG A 1 84 ? 16.672 9.130 -3.659 1.00 67.81 84 ARG A N 1
ATOM 658 C CA . ARG A 1 84 ? 15.977 10.134 -2.838 1.00 67.81 84 ARG A CA 1
ATOM 659 C C . ARG A 1 84 ? 14.507 9.781 -2.611 1.00 67.81 84 ARG A C 1
ATOM 661 O O . ARG A 1 84 ? 14.043 9.902 -1.482 1.00 67.81 84 ARG A O 1
ATOM 668 N N . ASP A 1 85 ? 13.827 9.279 -3.643 1.00 66.38 85 ASP A N 1
ATOM 669 C CA . ASP A 1 85 ? 12.440 8.810 -3.538 1.00 66.38 85 ASP A CA 1
ATOM 670 C C . ASP A 1 85 ? 12.344 7.633 -2.554 1.00 66.38 85 ASP A C 1
ATOM 672 O O . ASP A 1 85 ? 11.471 7.600 -1.694 1.00 66.38 85 ASP A O 1
ATOM 676 N N . GLY A 1 86 ? 13.322 6.718 -2.590 1.00 69.25 86 GLY A N 1
ATOM 677 C CA . GLY A 1 86 ? 13.403 5.608 -1.636 1.00 69.25 86 GLY A CA 1
ATOM 678 C C . GLY A 1 86 ? 13.542 6.065 -0.177 1.00 69.25 86 GLY A C 1
ATOM 679 O O . GLY A 1 86 ? 12.870 5.534 0.703 1.00 69.25 86 GLY A O 1
ATOM 680 N N . ILE A 1 87 ? 14.371 7.076 0.103 1.00 78.50 87 ILE A N 1
ATOM 681 C CA . ILE A 1 87 ? 14.522 7.612 1.469 1.00 78.50 87 ILE A CA 1
ATOM 682 C C . ILE A 1 87 ? 13.223 8.266 1.954 1.00 78.50 87 ILE A C 1
ATOM 684 O O . ILE A 1 87 ? 12.847 8.095 3.117 1.00 78.50 87 ILE A O 1
ATOM 688 N N . GLN A 1 88 ? 12.524 8.988 1.075 1.00 73.62 88 GLN A N 1
ATOM 689 C CA . GLN A 1 88 ? 11.239 9.600 1.406 1.00 73.62 88 GLN A CA 1
ATOM 690 C C . GLN A 1 88 ? 10.200 8.536 1.782 1.00 73.62 88 GLN A C 1
ATOM 692 O O . GLN A 1 88 ? 9.594 8.632 2.850 1.00 73.62 88 GLN A O 1
ATOM 697 N N . SER A 1 89 ? 10.106 7.457 1.002 1.00 68.88 89 SER A N 1
ATOM 698 C CA . SER A 1 89 ? 9.190 6.348 1.285 1.00 68.88 89 SER A CA 1
ATOM 699 C C . SER A 1 89 ? 9.484 5.633 2.610 1.00 68.88 89 SER A C 1
ATOM 701 O O . SER A 1 89 ? 8.553 5.252 3.319 1.00 68.88 89 SER A O 1
ATOM 703 N N . ILE A 1 90 ? 10.757 5.485 3.001 1.00 80.19 90 ILE A N 1
ATOM 704 C CA . ILE A 1 90 ? 11.127 4.917 4.315 1.00 80.19 90 ILE A CA 1
ATOM 705 C C . ILE A 1 90 ? 10.630 5.813 5.456 1.00 80.19 90 ILE A C 1
ATOM 707 O O . ILE A 1 90 ? 10.095 5.318 6.450 1.00 80.19 90 ILE A O 1
ATOM 711 N N . LYS A 1 91 ? 10.773 7.135 5.317 1.00 80.62 91 LYS A N 1
ATOM 712 C CA . LYS A 1 91 ? 10.300 8.100 6.318 1.00 80.62 91 LYS A CA 1
ATOM 713 C C . LYS A 1 91 ? 8.776 8.055 6.466 1.00 80.62 91 LYS A C 1
ATOM 715 O O . LYS A 1 91 ? 8.279 8.099 7.593 1.00 80.62 91 LYS A O 1
ATOM 720 N N . THR A 1 92 ? 8.054 7.942 5.351 1.00 76.44 92 THR A N 1
ATOM 721 C CA . THR A 1 92 ? 6.594 7.772 5.330 1.00 76.44 92 THR A CA 1
ATOM 722 C C . THR A 1 92 ? 6.188 6.485 6.045 1.00 76.44 92 THR A C 1
ATOM 724 O O . THR A 1 92 ? 5.367 6.529 6.963 1.00 76.44 92 THR A O 1
ATOM 727 N N . LEU A 1 93 ? 6.823 5.357 5.705 1.00 80.56 93 LEU A N 1
ATOM 728 C CA . LEU A 1 93 ? 6.563 4.064 6.341 1.00 80.56 93 LEU A CA 1
ATOM 729 C C . LEU A 1 93 ? 6.749 4.130 7.865 1.00 80.56 93 LEU A C 1
ATOM 731 O O . LEU A 1 93 ? 5.856 3.726 8.604 1.00 80.56 93 LEU A O 1
ATOM 735 N N . TYR A 1 94 ? 7.866 4.694 8.334 1.00 81.94 94 TYR A N 1
ATOM 736 C CA . TYR A 1 94 ? 8.167 4.800 9.766 1.00 81.94 94 TYR A CA 1
ATOM 737 C C . TYR A 1 94 ? 7.150 5.657 10.535 1.00 81.94 94 TYR A C 1
ATOM 739 O O . TYR A 1 94 ? 6.761 5.313 11.653 1.00 81.94 94 TYR A O 1
ATOM 747 N N . ARG A 1 95 ? 6.702 6.774 9.944 1.00 79.31 95 ARG A N 1
ATOM 748 C CA . ARG A 1 95 ? 5.724 7.682 10.564 1.00 79.31 95 ARG A CA 1
ATOM 749 C C . ARG A 1 95 ? 4.383 6.991 10.796 1.00 79.31 95 ARG A C 1
ATOM 751 O O . ARG A 1 95 ? 3.813 7.104 11.880 1.00 79.31 95 ARG A O 1
ATOM 758 N N . TYR A 1 96 ? 3.879 6.295 9.784 1.00 74.31 96 TYR A N 1
ATOM 759 C CA . TYR A 1 96 ? 2.554 5.685 9.854 1.00 74.31 96 TYR A CA 1
ATOM 760 C C . TYR A 1 96 ? 2.563 4.314 10.541 1.00 74.31 96 TYR A C 1
ATOM 762 O O . TYR A 1 96 ? 1.530 3.928 11.078 1.00 74.31 96 TYR A O 1
ATOM 770 N N . SER A 1 97 ? 3.707 3.621 10.625 1.00 73.94 97 SER A N 1
ATOM 771 C CA . SER A 1 97 ? 3.819 2.381 11.408 1.00 73.94 97 SER A CA 1
ATOM 772 C C . SER A 1 97 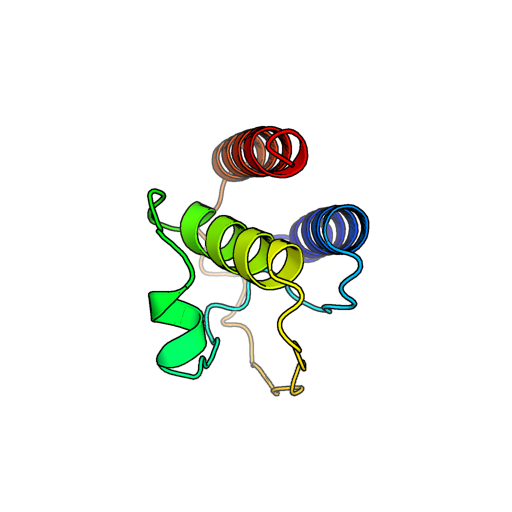? 3.747 2.616 12.924 1.00 73.94 97 SER A C 1
ATOM 774 O O . SER A 1 97 ? 3.226 1.772 13.641 1.00 73.94 97 SER A O 1
ATOM 776 N N . HIS A 1 98 ? 4.243 3.757 13.422 1.00 61.44 98 HIS A N 1
ATOM 777 C CA . HIS A 1 98 ? 4.274 4.080 14.860 1.00 61.44 98 HIS A CA 1
ATOM 778 C C . HIS A 1 98 ? 3.064 4.883 15.358 1.00 61.44 98 HIS A C 1
ATOM 780 O O . HIS A 1 98 ? 2.962 5.137 16.552 1.00 61.44 98 HIS A O 1
ATOM 786 N N . THR A 1 99 ? 2.151 5.287 14.472 1.00 52.19 99 THR A N 1
ATOM 787 C CA . THR A 1 99 ? 0.908 5.989 14.856 1.00 52.19 99 THR A CA 1
ATOM 788 C C . THR A 1 99 ? -0.254 4.992 14.995 1.00 52.19 99 THR A C 1
ATOM 790 O O . THR A 1 99 ? -1.352 5.251 14.507 1.00 52.19 99 THR A O 1
ATOM 793 N N . SER A 1 100 ? 0.027 3.821 15.582 1.00 45.75 100 SER A N 1
ATOM 794 C CA . SER A 1 100 ? -0.992 2.838 15.985 1.00 45.75 100 SER A CA 1
ATOM 795 C C . SER A 1 100 ? -1.587 3.210 17.337 1.00 45.75 100 SER A C 1
ATOM 797 O O . SER A 1 100 ? -0.816 3.717 18.182 1.00 45.75 100 SER A O 1
#

pLDDT: mean 78.71, std 13.21, range [45.75, 94.81]

Radius of gyration: 13.93 Å; Cα contacts (8 Å, |Δi|>4): 67; chains: 1; bounding box: 34×25×38 Å

Foldseek 3Di:
DPLVLQQVVQVLLCVLQVDDDPGLQPPDDDDDPVLVVQDDADDDDSLRSSRSSLSCSVVVHDDDDDDDDDDDDDCPPPDPDDVVNSVVNVVSSVVSSPPD

Secondary structure (DSSP, 8-state):
--HHHHHHHHHHHHHHH----S-TT-S-----HHHHHT------THHHHHHHHHHHHHTT-----------PPPTTS-----HHHHHHHHHHHHHHHS--